Protein AF-E3C7N5-F1 (afdb_monomer_lite)

Sequence (117 aa):
MTIDYQRTLLQVLIILIFIGVKYLCGRFMQRKKHVTLWWALTAVLFWLLAGWNFGLYWIAYPVAVWMVLALALIVIQLVHNHEFLYRRYWPPFWRGSAWLAIISFGASIFAGSLPLV

Organism: NCBI:txid908339

Structure (mmCIF, N/CA/C/O backbone):
data_AF-E3C7N5-F1
#
_entry.id   AF-E3C7N5-F1
#
loop_
_atom_site.group_PDB
_atom_site.id
_atom_site.type_symbol
_atom_site.label_atom_id
_atom_site.label_alt_id
_atom_site.label_comp_id
_atom_site.label_asym_id
_atom_site.label_entity_id
_atom_site.label_seq_id
_atom_site.pdbx_PDB_ins_code
_atom_site.Cartn_x
_atom_site.Cartn_y
_atom_site.Cartn_z
_atom_site.occupancy
_atom_site.B_iso_or_equiv
_atom_site.auth_seq_id
_atom_site.auth_comp_id
_atom_site.auth_asym_id
_atom_site.auth_atom_id
_atom_site.pdbx_PDB_model_num
ATOM 1 N N . MET A 1 1 ? 15.230 -2.581 -22.379 1.00 45.25 1 MET A N 1
ATOM 2 C CA . MET A 1 1 ? 14.759 -3.059 -21.063 1.00 45.25 1 MET A CA 1
ATOM 3 C C . MET A 1 1 ? 15.806 -2.656 -20.033 1.00 45.25 1 MET A C 1
ATOM 5 O O . MET A 1 1 ? 16.716 -3.415 -19.742 1.00 45.25 1 MET A O 1
ATOM 9 N N . THR A 1 2 ? 15.778 -1.406 -19.587 1.00 49.22 2 THR A N 1
ATOM 10 C CA . THR A 1 2 ? 16.737 -0.891 -18.603 1.00 49.22 2 THR A CA 1
ATOM 11 C C . THR A 1 2 ? 15.946 -0.608 -17.347 1.00 49.22 2 THR A C 1
ATOM 13 O O . THR A 1 2 ? 15.133 0.314 -17.330 1.00 49.22 2 THR A O 1
ATOM 16 N N . ILE A 1 3 ? 16.134 -1.438 -16.319 1.00 58.12 3 ILE A N 1
ATOM 17 C CA . ILE A 1 3 ? 15.750 -1.052 -14.962 1.00 58.12 3 ILE A CA 1
ATOM 18 C C . ILE A 1 3 ? 16.440 0.285 -14.726 1.00 58.12 3 ILE A C 1
ATOM 20 O O . ILE A 1 3 ? 17.661 0.383 -14.851 1.00 58.12 3 ILE A O 1
ATOM 24 N N . ASP A 1 4 ? 15.654 1.327 -14.489 1.00 71.31 4 ASP A N 1
ATOM 25 C CA . ASP A 1 4 ? 16.194 2.659 -14.287 1.00 71.31 4 ASP A CA 1
ATOM 26 C C . ASP A 1 4 ? 16.797 2.712 -12.879 1.00 71.31 4 ASP A C 1
ATOM 28 O O . ASP A 1 4 ? 16.136 3.045 -11.893 1.00 71.31 4 ASP A O 1
ATOM 32 N N . TYR A 1 5 ? 18.048 2.256 -12.771 1.00 74.56 5 TYR A N 1
ATOM 33 C CA . TYR A 1 5 ? 18.738 2.043 -11.500 1.00 74.56 5 TYR A CA 1
ATOM 34 C C . TYR A 1 5 ? 18.778 3.311 -10.647 1.00 74.56 5 TYR A C 1
ATOM 36 O O . TYR A 1 5 ? 18.699 3.220 -9.423 1.00 74.56 5 TYR A O 1
ATOM 44 N N . GLN A 1 6 ? 18.840 4.488 -11.280 1.00 79.06 6 GLN A N 1
ATOM 45 C CA . GLN A 1 6 ? 18.780 5.779 -10.594 1.00 79.06 6 GLN A CA 1
ATOM 46 C C . GLN A 1 6 ? 17.448 5.955 -9.865 1.00 79.06 6 GLN A C 1
ATOM 48 O O . GLN A 1 6 ? 17.404 6.339 -8.696 1.00 79.06 6 GLN A O 1
ATOM 53 N N . ARG A 1 7 ? 16.353 5.607 -10.537 1.00 77.25 7 ARG A N 1
ATOM 54 C CA . ARG A 1 7 ? 15.001 5.709 -10.003 1.00 77.25 7 ARG A CA 1
ATOM 55 C C . ARG A 1 7 ? 14.7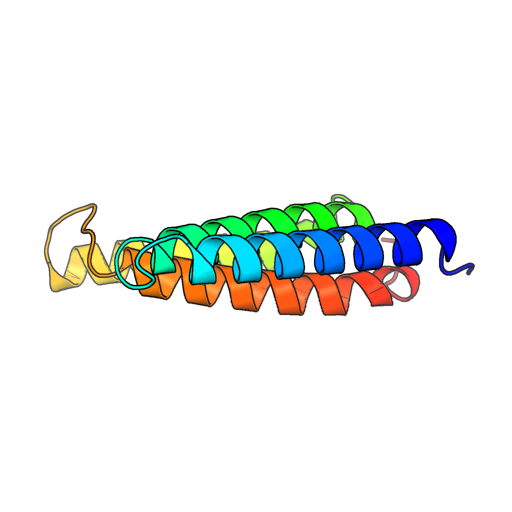47 4.706 -8.886 1.00 77.25 7 ARG A C 1
ATOM 57 O O . ARG A 1 7 ? 14.208 5.084 -7.849 1.00 77.25 7 ARG A O 1
ATOM 64 N N . THR A 1 8 ? 15.173 3.454 -9.052 1.00 79.62 8 THR A N 1
ATOM 65 C CA . THR A 1 8 ? 15.053 2.435 -7.999 1.00 79.62 8 THR A CA 1
ATOM 66 C C . THR A 1 8 ? 15.884 2.807 -6.769 1.00 79.62 8 THR A C 1
ATOM 68 O O . THR A 1 8 ? 15.383 2.711 -5.650 1.00 79.62 8 THR A O 1
ATOM 71 N N . LEU A 1 9 ? 17.111 3.312 -6.952 1.00 84.44 9 LEU A N 1
ATOM 72 C CA . LEU A 1 9 ? 17.942 3.823 -5.854 1.00 84.44 9 LEU A CA 1
ATOM 73 C C . LEU A 1 9 ? 17.249 4.954 -5.092 1.00 84.44 9 LEU A C 1
ATOM 75 O O . LEU A 1 9 ? 17.231 4.946 -3.862 1.00 84.44 9 LEU A O 1
ATOM 79 N N . LEU A 1 10 ? 16.640 5.897 -5.809 1.00 86.12 10 LEU A N 1
ATOM 80 C CA . LEU A 1 10 ? 15.935 7.026 -5.209 1.00 86.12 10 LEU A CA 1
ATOM 81 C C . LEU A 1 10 ? 14.716 6.557 -4.396 1.00 86.12 10 LEU A C 1
ATOM 83 O O . LEU A 1 10 ? 14.512 7.014 -3.273 1.00 86.12 10 LEU A O 1
ATOM 87 N N . GLN A 1 11 ? 13.952 5.585 -4.901 1.00 85.12 11 GLN A N 1
ATOM 88 C CA . GLN A 1 11 ? 12.830 4.985 -4.166 1.00 85.12 11 GLN A CA 1
ATOM 89 C C . GLN A 1 11 ? 13.291 4.268 -2.892 1.00 85.12 11 GLN A C 1
ATOM 91 O O . GLN A 1 11 ? 12.684 4.445 -1.835 1.00 85.12 11 GLN A O 1
ATOM 96 N N . VAL A 1 12 ? 14.389 3.508 -2.961 1.00 86.00 12 VAL A N 1
ATOM 97 C CA . VAL A 1 12 ? 14.986 2.850 -1.787 1.00 86.00 12 VAL A CA 1
ATOM 98 C C . VAL A 1 12 ? 15.448 3.884 -0.760 1.00 86.00 12 VAL A C 1
ATOM 100 O O . VAL A 1 12 ? 15.187 3.718 0.433 1.00 86.00 12 VAL A O 1
ATOM 103 N N . LEU A 1 13 ? 16.067 4.980 -1.205 1.00 88.94 13 LEU A N 1
ATOM 104 C CA . LEU A 1 13 ? 16.495 6.072 -0.331 1.00 88.94 13 LEU A CA 1
ATOM 105 C C . LEU A 1 13 ? 15.301 6.731 0.379 1.00 88.94 13 LEU A C 1
ATOM 107 O O . LEU A 1 13 ? 15.345 6.928 1.592 1.00 88.94 13 LEU A O 1
ATOM 111 N N . ILE A 1 14 ? 14.207 7.007 -0.341 1.00 89.69 14 ILE A N 1
ATOM 112 C CA . ILE A 1 14 ? 12.964 7.543 0.240 1.00 89.69 14 ILE A CA 1
ATOM 113 C C . ILE A 1 14 ? 12.409 6.591 1.305 1.00 89.69 14 ILE A C 1
ATOM 115 O O . ILE A 1 14 ? 12.043 7.033 2.396 1.00 89.69 14 ILE A O 1
ATOM 119 N N . ILE A 1 15 ? 12.364 5.286 1.018 1.00 89.38 15 ILE A N 1
ATOM 120 C CA . ILE A 1 15 ? 11.876 4.275 1.965 1.00 89.38 15 ILE A CA 1
ATOM 121 C C . ILE A 1 15 ? 12.763 4.241 3.218 1.00 89.38 15 ILE A C 1
ATOM 123 O O . ILE A 1 15 ? 12.238 4.223 4.332 1.00 89.38 15 ILE A O 1
ATOM 127 N N . LEU A 1 16 ? 14.089 4.290 3.061 1.00 88.19 16 LEU A N 1
ATOM 128 C CA . LEU A 1 16 ? 15.038 4.336 4.178 1.00 88.19 16 LEU A CA 1
ATOM 129 C C . LEU A 1 16 ? 14.837 5.579 5.050 1.00 88.19 16 LEU A C 1
ATOM 131 O O . LEU A 1 16 ? 14.742 5.453 6.273 1.00 88.19 16 LEU A O 1
ATOM 135 N N . ILE A 1 17 ? 14.708 6.760 4.438 1.00 89.81 17 ILE A N 1
ATOM 136 C CA . ILE A 1 17 ? 14.431 8.012 5.155 1.00 89.81 17 ILE A CA 1
ATOM 137 C C . ILE A 1 17 ? 13.104 7.899 5.906 1.00 89.81 17 ILE A C 1
ATOM 139 O O . ILE A 1 17 ? 13.038 8.213 7.093 1.00 89.81 17 ILE A O 1
ATOM 143 N N . PHE A 1 18 ? 12.053 7.395 5.259 1.00 88.69 18 PHE A N 1
ATOM 144 C CA . PHE A 1 18 ? 10.740 7.245 5.878 1.00 88.69 18 PHE A CA 1
ATOM 145 C C . PHE A 1 18 ? 10.756 6.275 7.071 1.00 88.69 18 PHE A C 1
ATOM 147 O O . PHE A 1 18 ? 10.168 6.567 8.116 1.00 88.69 18 PHE A O 1
ATOM 154 N N . ILE A 1 19 ? 11.459 5.142 6.960 1.00 85.25 19 ILE A N 1
ATOM 155 C CA . ILE A 1 19 ? 11.656 4.199 8.072 1.00 85.25 19 ILE A CA 1
ATOM 156 C C . ILE A 1 19 ? 12.441 4.867 9.206 1.00 85.25 19 ILE A C 1
ATOM 158 O O . ILE A 1 19 ? 12.049 4.737 10.368 1.00 85.25 19 ILE A O 1
ATOM 162 N N . GLY A 1 20 ? 13.497 5.618 8.881 1.00 85.38 20 GLY A N 1
ATOM 163 C CA . GLY A 1 20 ? 14.282 6.385 9.846 1.00 85.38 20 GLY A CA 1
ATOM 164 C C . GLY A 1 20 ? 13.426 7.394 10.613 1.00 85.38 20 GLY A C 1
ATOM 165 O O . GLY A 1 20 ? 13.419 7.388 11.844 1.00 85.38 20 GLY A O 1
ATOM 166 N N . VAL A 1 21 ? 12.624 8.193 9.903 1.00 86.31 21 VAL A N 1
ATOM 167 C CA . VAL A 1 21 ? 11.681 9.159 10.491 1.00 86.31 21 VAL A CA 1
ATOM 168 C C . VAL A 1 21 ? 10.653 8.452 11.369 1.00 86.31 21 VAL A C 1
ATOM 170 O O . VAL A 1 21 ? 10.421 8.877 12.499 1.00 86.31 21 VAL A O 1
ATOM 173 N N . LYS A 1 22 ? 10.073 7.339 10.908 1.00 83.19 22 LYS A N 1
ATOM 174 C CA . LYS A 1 22 ? 9.128 6.539 11.700 1.00 83.19 22 LYS A CA 1
ATOM 175 C C . LYS A 1 22 ? 9.769 6.012 12.985 1.00 83.19 22 LYS A C 1
ATOM 177 O O . LYS A 1 22 ? 9.130 6.028 14.038 1.00 83.19 22 LYS A O 1
ATOM 182 N N . TYR A 1 23 ? 11.017 5.554 12.917 1.00 82.25 23 TYR A N 1
ATOM 183 C CA . TYR A 1 23 ? 11.759 5.053 14.071 1.00 82.25 23 TYR A CA 1
ATOM 184 C C . TYR A 1 23 ? 12.076 6.165 15.078 1.00 82.25 23 TYR A C 1
ATOM 186 O O . TYR A 1 23 ? 11.796 6.007 16.267 1.00 82.25 23 TYR A O 1
ATOM 194 N N . LEU A 1 24 ? 12.579 7.308 14.601 1.00 82.75 24 LEU A N 1
ATOM 195 C CA . LEU A 1 24 ? 12.833 8.509 15.402 1.00 82.75 24 LEU A CA 1
ATOM 196 C C . LEU A 1 24 ? 11.550 8.996 16.080 1.00 82.75 24 LEU A C 1
ATOM 198 O O . LEU A 1 24 ? 11.495 9.142 17.299 1.00 82.75 24 LEU A O 1
ATOM 202 N N . CYS A 1 25 ? 10.476 9.162 15.316 1.00 80.38 25 CYS A N 1
ATOM 203 C CA . CYS A 1 25 ? 9.201 9.635 15.837 1.00 80.38 25 CYS A CA 1
ATOM 204 C C . CYS A 1 25 ? 8.588 8.628 16.830 1.00 80.38 25 CYS A C 1
ATOM 206 O O . CYS A 1 25 ? 8.069 9.011 17.873 1.00 80.38 25 CYS A O 1
ATOM 208 N N . GLY A 1 26 ? 8.741 7.323 16.584 1.00 73.25 26 GLY A N 1
ATOM 209 C CA . GLY A 1 26 ? 8.343 6.266 17.516 1.00 73.25 26 GLY A CA 1
ATOM 210 C C . GLY A 1 26 ? 9.212 6.147 18.775 1.00 73.25 26 GLY A C 1
ATOM 211 O O . GLY A 1 26 ? 8.836 5.390 19.672 1.00 73.25 26 GLY A O 1
ATOM 212 N N . ARG A 1 27 ? 10.358 6.838 18.837 1.00 74.19 27 ARG A N 1
ATOM 213 C CA . ARG A 1 27 ? 11.221 6.953 20.022 1.00 74.19 27 ARG A CA 1
ATOM 214 C C . ARG A 1 27 ? 10.860 8.174 20.870 1.00 74.19 27 ARG A C 1
ATOM 216 O O . ARG A 1 27 ? 10.893 8.073 22.090 1.00 74.19 27 ARG A O 1
ATOM 223 N N . PHE A 1 28 ? 10.495 9.291 20.240 1.00 69.75 28 PHE A N 1
ATOM 224 C CA . PHE A 1 28 ? 10.168 10.548 20.930 1.00 69.75 28 PHE A CA 1
ATOM 225 C C . PHE A 1 28 ? 8.680 10.714 21.269 1.00 69.75 28 PHE A C 1
ATOM 227 O O . PHE A 1 28 ? 8.336 11.444 22.194 1.00 69.75 28 PHE A O 1
ATOM 234 N N . MET A 1 29 ? 7.786 10.036 20.551 1.00 62.44 29 MET A N 1
ATOM 235 C CA . MET A 1 29 ? 6.340 10.231 20.653 1.00 62.44 29 MET A CA 1
ATOM 236 C C . MET A 1 29 ? 5.674 8.957 21.179 1.00 62.44 29 MET A C 1
ATOM 238 O O . MET A 1 29 ? 6.016 7.847 20.766 1.00 62.44 29 MET A O 1
ATOM 242 N N . GLN A 1 30 ? 4.714 9.090 22.103 1.00 61.25 30 GLN A N 1
ATOM 243 C CA . GLN A 1 30 ? 4.036 7.937 22.703 1.00 61.25 30 GLN A CA 1
ATOM 244 C C . GLN A 1 30 ? 3.375 7.058 21.624 1.00 61.25 30 GLN A C 1
ATOM 246 O O . GLN A 1 30 ? 2.327 7.394 21.067 1.00 61.25 30 GLN A O 1
ATOM 251 N N . ARG A 1 31 ? 3.989 5.893 21.359 1.00 58.50 31 ARG A N 1
ATOM 252 C CA . ARG A 1 31 ? 3.681 4.963 20.253 1.00 58.50 31 ARG A CA 1
ATOM 253 C C . ARG A 1 31 ? 2.204 4.603 20.084 1.00 58.50 31 ARG A C 1
ATOM 255 O O . ARG A 1 31 ? 1.803 4.255 18.980 1.00 58.50 31 ARG A O 1
ATOM 262 N N . LYS A 1 32 ? 1.393 4.652 21.144 1.00 58.19 32 LYS A N 1
ATOM 263 C CA . LYS A 1 32 ? 0.030 4.096 21.142 1.00 58.19 32 LYS A CA 1
ATOM 264 C C . LYS A 1 32 ? -1.027 4.990 20.480 1.00 58.19 32 LYS A C 1
ATOM 266 O O . LYS A 1 32 ? -2.000 4.452 19.965 1.00 58.19 32 LYS A O 1
ATOM 271 N N . LYS A 1 33 ? -0.857 6.319 20.442 1.00 60.12 33 LYS A N 1
ATOM 272 C CA . LYS A 1 33 ? -1.914 7.233 19.948 1.00 60.12 33 LYS A CA 1
ATOM 273 C C . LYS A 1 33 ? -1.967 7.397 18.424 1.00 60.12 33 LYS A C 1
ATOM 275 O O . LYS A 1 33 ? -3.025 7.721 17.898 1.00 60.12 33 LYS A O 1
ATOM 280 N N . HIS A 1 34 ? -0.870 7.136 17.710 1.00 67.12 34 HIS A N 1
ATOM 281 C CA . HIS A 1 34 ? -0.751 7.474 16.280 1.00 67.12 34 HIS A CA 1
ATOM 282 C C . HIS A 1 34 ? -0.507 6.274 15.356 1.00 67.12 34 HIS A C 1
ATOM 284 O O . HIS A 1 34 ? -0.170 6.459 14.190 1.00 67.12 34 HIS A O 1
ATOM 290 N N . VAL A 1 35 ? -0.693 5.038 15.833 1.00 73.31 35 VAL A N 1
ATOM 291 C CA . VAL A 1 35 ? -0.435 3.821 15.035 1.00 73.31 35 VAL A CA 1
ATOM 292 C C . VAL A 1 35 ? -1.215 3.832 13.715 1.00 73.31 35 VAL A C 1
ATOM 294 O O . VAL A 1 35 ? -0.643 3.559 12.665 1.00 73.31 35 VAL A O 1
ATOM 297 N N . THR A 1 36 ? -2.493 4.215 13.746 1.00 76.12 36 THR A N 1
ATOM 298 C CA . THR A 1 36 ? -3.338 4.315 12.544 1.00 76.12 36 THR A CA 1
ATOM 299 C C . THR A 1 36 ? -2.834 5.361 11.554 1.00 76.12 36 THR A C 1
ATOM 301 O O . THR A 1 36 ? -2.863 5.122 10.353 1.00 76.12 36 THR A O 1
ATOM 304 N N . LEU A 1 37 ? -2.324 6.495 12.048 1.00 79.19 37 LEU A N 1
ATOM 305 C CA . LEU A 1 37 ? -1.771 7.555 11.203 1.00 79.19 37 LEU A CA 1
ATOM 306 C C . LEU A 1 37 ? -0.522 7.063 10.460 1.00 79.19 37 LEU A C 1
ATOM 308 O O . LEU A 1 37 ? -0.371 7.313 9.271 1.00 79.19 37 LEU A O 1
ATOM 312 N N . TRP A 1 38 ? 0.339 6.293 11.131 1.00 81.88 38 TRP A N 1
ATOM 313 C CA . TRP A 1 38 ? 1.502 5.670 10.495 1.00 81.88 38 TRP A CA 1
ATOM 314 C C . TRP A 1 38 ? 1.119 4.632 9.438 1.00 81.88 38 TRP A C 1
ATOM 316 O O . TRP A 1 38 ? 1.797 4.525 8.416 1.00 81.88 38 TRP A O 1
ATOM 326 N N . TRP A 1 39 ? 0.038 3.878 9.657 1.00 81.69 39 TRP A N 1
ATOM 327 C CA . TRP A 1 39 ? -0.508 2.974 8.641 1.00 81.69 39 TRP A CA 1
ATOM 328 C C . TRP A 1 39 ? -1.081 3.737 7.441 1.00 81.69 39 TRP A C 1
ATOM 330 O O . TRP A 1 39 ? -0.841 3.352 6.303 1.00 81.69 39 TRP A O 1
ATOM 340 N N . ALA 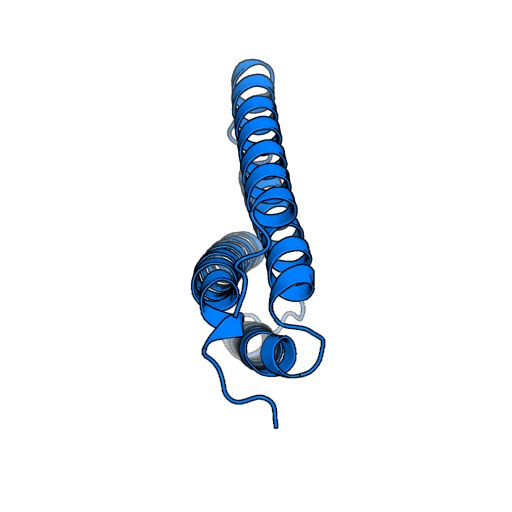A 1 40 ? -1.749 4.867 7.669 1.00 82.06 40 ALA A N 1
ATOM 341 C CA . ALA A 1 40 ? -2.222 5.717 6.582 1.00 82.06 40 ALA A CA 1
ATOM 342 C C . ALA A 1 40 ? -1.064 6.325 5.776 1.00 82.06 40 ALA A C 1
ATOM 344 O O . ALA A 1 40 ? -1.040 6.226 4.552 1.00 82.06 40 ALA A O 1
ATOM 345 N N . LEU A 1 41 ? -0.055 6.871 6.460 1.00 84.31 41 LEU A N 1
ATOM 346 C CA . LEU A 1 41 ? 1.137 7.441 5.827 1.00 84.31 41 LEU A CA 1
ATOM 347 C C . LEU A 1 41 ? 1.923 6.398 5.023 1.00 84.31 41 LEU A C 1
ATOM 349 O O . LEU A 1 41 ? 2.381 6.696 3.925 1.00 84.31 41 LEU A O 1
ATOM 353 N N . THR A 1 42 ? 2.053 5.172 5.543 1.00 84.56 42 THR A N 1
ATOM 354 C CA . THR A 1 42 ? 2.682 4.071 4.791 1.00 84.56 42 THR A CA 1
ATOM 355 C C . THR A 1 42 ? 1.883 3.711 3.545 1.00 84.56 42 THR A C 1
ATOM 357 O O . THR A 1 42 ? 2.480 3.596 2.481 1.00 84.56 42 THR A O 1
ATOM 360 N N . ALA A 1 43 ? 0.555 3.591 3.638 1.00 83.94 43 ALA A N 1
ATOM 361 C CA . ALA A 1 43 ? -0.279 3.328 2.469 1.00 83.94 43 ALA A CA 1
ATOM 362 C C . ALA A 1 43 ? -0.095 4.407 1.391 1.00 83.94 43 ALA A C 1
ATOM 364 O O . ALA A 1 43 ? 0.205 4.078 0.247 1.00 83.94 43 ALA A O 1
ATOM 365 N N . VAL A 1 44 ? -0.200 5.688 1.761 1.00 84.62 44 VAL A N 1
ATOM 366 C CA . VAL A 1 44 ? -0.075 6.817 0.822 1.00 84.62 44 VAL A CA 1
ATOM 367 C C . VAL A 1 44 ? 1.306 6.861 0.166 1.00 84.62 44 VAL A C 1
ATOM 369 O O . VAL A 1 44 ? 1.398 7.011 -1.051 1.00 84.62 44 VAL A O 1
ATOM 372 N N . LEU A 1 45 ? 2.382 6.692 0.941 1.00 86.88 45 LEU A N 1
ATOM 373 C CA . LEU A 1 45 ? 3.741 6.716 0.401 1.00 86.88 45 LEU A CA 1
ATOM 374 C C . LEU A 1 45 ? 3.958 5.610 -0.639 1.00 86.88 45 LEU A C 1
ATOM 376 O O . LEU A 1 45 ? 4.453 5.877 -1.732 1.00 86.88 45 LEU A O 1
ATOM 380 N N . PHE A 1 46 ? 3.579 4.374 -0.310 1.00 83.88 46 PHE A N 1
ATOM 381 C CA . PHE A 1 46 ? 3.765 3.238 -1.212 1.00 83.88 46 PHE A CA 1
ATOM 382 C C . PHE A 1 46 ? 2.873 3.336 -2.453 1.00 83.88 46 PHE A C 1
ATOM 384 O O . PHE A 1 46 ? 3.310 2.945 -3.531 1.00 83.88 46 PHE A O 1
ATOM 391 N N . TRP A 1 47 ? 1.682 3.928 -2.339 1.00 82.19 47 TRP A N 1
ATOM 392 C CA . TRP A 1 47 ? 0.829 4.244 -3.485 1.00 82.19 47 TRP A CA 1
ATOM 393 C C . TRP A 1 47 ? 1.486 5.214 -4.468 1.00 82.19 47 TRP A C 1
ATOM 395 O O . TRP A 1 47 ? 1.484 4.958 -5.671 1.00 82.19 47 TRP A O 1
ATOM 405 N N . LEU A 1 48 ? 2.091 6.293 -3.965 1.00 82.81 48 LEU A N 1
ATOM 406 C CA . LEU A 1 48 ? 2.810 7.259 -4.801 1.00 82.81 48 LEU A CA 1
ATOM 407 C C . LEU A 1 48 ? 4.012 6.613 -5.501 1.00 82.81 48 LEU A C 1
ATOM 409 O O . LEU A 1 48 ? 4.219 6.818 -6.696 1.00 82.81 48 LEU A O 1
ATOM 413 N N . LEU A 1 49 ? 4.776 5.793 -4.775 1.00 83.06 49 LEU A N 1
ATOM 414 C CA . LEU A 1 49 ? 5.931 5.082 -5.327 1.00 83.06 49 LEU A CA 1
ATOM 415 C C . LEU A 1 49 ? 5.513 4.046 -6.383 1.00 83.06 49 LEU A C 1
ATOM 417 O O . LEU A 1 49 ? 6.117 3.980 -7.454 1.00 83.06 49 LEU A O 1
ATOM 421 N N . ALA A 1 50 ? 4.455 3.274 -6.1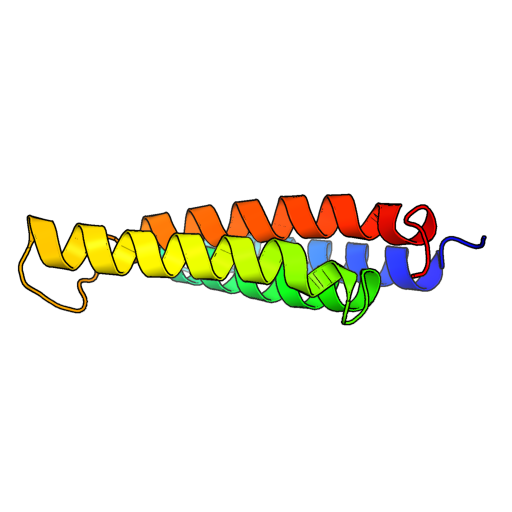13 1.00 79.31 50 ALA A N 1
ATOM 422 C CA . ALA A 1 50 ? 3.913 2.291 -7.047 1.00 79.31 50 ALA A CA 1
ATOM 423 C C . ALA A 1 50 ? 3.358 2.958 -8.311 1.00 79.31 50 ALA A C 1
ATOM 425 O O . ALA A 1 50 ? 3.604 2.476 -9.414 1.00 79.31 50 ALA A O 1
ATOM 426 N N . GLY A 1 51 ? 2.658 4.086 -8.163 1.00 76.75 51 GLY A N 1
ATOM 427 C CA . GLY A 1 51 ? 2.113 4.847 -9.286 1.00 76.75 51 GLY A CA 1
ATOM 428 C C . GLY A 1 51 ? 3.173 5.480 -10.161 1.00 76.75 51 GLY A C 1
ATOM 429 O O . GLY A 1 51 ? 3.008 5.535 -11.378 1.00 76.75 51 GLY A O 1
ATOM 430 N N . TRP A 1 52 ? 4.296 5.876 -9.561 1.00 77.25 52 TRP A N 1
ATOM 431 C CA . TRP A 1 52 ? 5.449 6.288 -10.337 1.00 77.25 52 TRP A CA 1
ATOM 432 C C . TRP A 1 52 ? 5.873 5.115 -11.243 1.00 77.25 52 TRP A C 1
ATOM 434 O O . TRP A 1 52 ? 5.938 5.289 -12.458 1.00 77.25 52 TRP A O 1
ATOM 444 N N . ASN A 1 53 ? 6.074 3.909 -10.708 1.00 72.94 53 ASN A N 1
ATOM 445 C CA . ASN A 1 53 ? 6.581 2.757 -11.470 1.00 72.94 53 ASN A CA 1
ATOM 446 C C . ASN A 1 53 ? 5.609 2.151 -12.500 1.00 72.94 53 ASN A C 1
ATOM 448 O O . ASN A 1 53 ? 6.031 1.860 -13.615 1.00 72.94 53 ASN A O 1
ATOM 452 N N . PHE A 1 54 ? 4.337 1.944 -12.149 1.00 68.81 54 PHE A N 1
ATOM 453 C CA . PHE A 1 54 ? 3.366 1.225 -12.990 1.00 68.81 54 PHE A CA 1
ATOM 454 C C . PHE A 1 54 ? 2.794 2.045 -14.157 1.00 68.81 54 PHE A C 1
ATOM 456 O O . PHE A 1 54 ? 2.232 1.471 -15.092 1.00 68.81 54 PHE A O 1
ATOM 463 N N . GLY A 1 55 ? 2.884 3.377 -14.097 1.00 65.06 55 GLY A N 1
ATOM 464 C CA . GLY A 1 55 ? 2.078 4.245 -14.956 1.00 65.06 55 GLY A CA 1
ATOM 465 C C . GLY A 1 55 ? 0.574 4.139 -14.648 1.00 65.06 55 GLY A C 1
ATOM 466 O O . GLY A 1 55 ? 0.132 3.328 -13.832 1.00 65.06 55 GLY A O 1
ATOM 467 N N . LEU A 1 56 ? -0.236 4.982 -15.298 1.00 64.69 56 LEU A N 1
ATOM 468 C CA . LEU A 1 56 ? -1.670 5.135 -14.992 1.00 64.69 56 LEU A CA 1
ATOM 469 C C . LEU A 1 56 ? -2.521 3.886 -15.287 1.00 64.69 56 LEU A C 1
ATOM 471 O O . LEU A 1 56 ? -3.575 3.716 -14.683 1.00 64.69 56 LEU A O 1
ATOM 475 N N . TYR A 1 57 ? -2.072 3.009 -16.187 1.00 67.69 57 TYR A N 1
ATOM 476 C CA . TYR A 1 57 ? -2.833 1.822 -16.579 1.00 67.69 57 TYR A CA 1
ATOM 477 C C . TYR A 1 57 ? -2.720 0.699 -15.542 1.00 67.69 57 TYR A C 1
ATOM 479 O O . TYR A 1 57 ? -3.717 0.250 -14.980 1.00 67.69 57 TYR A O 1
ATOM 487 N N . TRP A 1 58 ? -1.496 0.281 -15.214 1.00 71.00 58 TRP A N 1
ATOM 488 C CA . TRP A 1 58 ? -1.286 -0.843 -14.302 1.00 71.00 58 TRP A CA 1
ATOM 489 C C . TRP A 1 58 ? -1.579 -0.496 -12.840 1.00 71.00 58 TRP A C 1
ATOM 491 O O . TRP A 1 58 ? -1.944 -1.384 -12.071 1.00 71.00 58 TRP A O 1
ATOM 501 N N . ILE A 1 59 ? -1.512 0.787 -12.458 1.00 74.94 59 ILE A N 1
ATOM 502 C CA . ILE A 1 59 ? -1.939 1.233 -11.125 1.00 74.94 59 ILE A CA 1
ATOM 503 C C . ILE A 1 59 ? -3.462 1.120 -10.930 1.00 74.94 59 ILE A C 1
ATOM 505 O O . ILE A 1 59 ? -3.921 0.975 -9.798 1.00 74.94 59 ILE A O 1
ATOM 509 N N . ALA A 1 60 ? -4.257 1.130 -12.005 1.00 73.25 60 ALA A N 1
ATOM 510 C CA . ALA A 1 60 ? -5.714 1.071 -11.907 1.00 73.25 60 ALA A CA 1
ATOM 511 C C . ALA A 1 60 ? -6.206 -0.233 -11.254 1.00 73.25 60 ALA A C 1
ATOM 513 O O . ALA A 1 60 ? -7.168 -0.207 -10.489 1.00 73.25 60 ALA A O 1
ATOM 514 N N . TYR A 1 61 ? -5.517 -1.357 -11.481 1.00 77.81 61 TYR A N 1
ATOM 515 C CA . TYR A 1 61 ? -5.878 -2.655 -10.903 1.00 77.81 61 TYR A CA 1
ATOM 516 C C . TYR A 1 61 ? -5.823 -2.668 -9.372 1.00 77.81 61 TYR A C 1
ATOM 518 O O . TYR A 1 61 ? -6.852 -2.926 -8.743 1.00 77.81 61 TYR A O 1
ATOM 526 N N . PRO A 1 62 ? -4.684 -2.365 -8.722 1.00 79.75 62 PRO A N 1
ATOM 527 C CA . PRO A 1 62 ? -4.657 -2.335 -7.271 1.00 79.75 62 PRO A CA 1
ATOM 528 C C . PRO A 1 62 ? -5.567 -1.231 -6.707 1.00 79.75 62 PRO A C 1
ATOM 530 O O . PRO A 1 62 ? -6.081 -1.393 -5.601 1.00 79.75 62 PRO A O 1
ATOM 533 N N . VAL A 1 63 ? -5.800 -0.122 -7.435 1.00 80.19 63 VAL A N 1
ATOM 534 C CA . VAL A 1 63 ? -6.714 0.946 -6.981 1.00 80.19 63 VAL A CA 1
ATOM 535 C C . VAL A 1 63 ? -8.146 0.424 -6.968 1.00 80.19 63 VAL A C 1
ATOM 537 O O . VAL A 1 63 ? -8.863 0.646 -5.997 1.00 80.19 63 VAL A O 1
ATOM 540 N N . ALA A 1 64 ? -8.546 -0.337 -7.987 1.00 81.56 64 ALA A N 1
ATOM 541 C CA . ALA A 1 64 ? -9.846 -0.991 -8.026 1.00 81.56 64 ALA A CA 1
ATOM 542 C C . ALA A 1 64 ? -10.020 -1.962 -6.848 1.00 81.56 64 ALA A C 1
ATOM 544 O O . ALA A 1 64 ? -11.039 -1.910 -6.160 1.00 81.56 64 ALA A O 1
ATOM 545 N N . VAL A 1 65 ? -9.007 -2.784 -6.540 1.00 83.31 65 VAL A N 1
ATOM 546 C CA . VAL A 1 65 ? -9.047 -3.667 -5.357 1.00 83.31 65 VAL A CA 1
ATOM 547 C C . VAL A 1 65 ? -9.174 -2.846 -4.068 1.00 83.31 65 VAL A C 1
ATOM 549 O O . VAL A 1 65 ? -9.951 -3.197 -3.180 1.00 83.31 65 VAL A O 1
ATOM 552 N N . TRP A 1 66 ? -8.464 -1.722 -3.969 1.00 84.62 66 TRP A N 1
ATOM 553 C CA . TRP A 1 66 ? -8.553 -0.822 -2.820 1.00 84.62 66 TRP A CA 1
ATOM 554 C C . TRP A 1 66 ? -9.945 -0.189 -2.665 1.00 84.62 66 TRP A C 1
ATOM 556 O O . TRP A 1 66 ? -10.471 -0.141 -1.551 1.00 84.62 66 TRP A O 1
ATOM 566 N N . MET A 1 67 ? -10.585 0.215 -3.766 1.00 82.56 67 MET A N 1
ATOM 567 C CA . MET A 1 67 ? -11.961 0.726 -3.766 1.00 82.56 67 MET A CA 1
ATOM 568 C C . MET A 1 67 ? -12.977 -0.347 -3.363 1.00 82.56 67 MET A C 1
ATOM 570 O O . MET A 1 67 ? -13.877 -0.059 -2.578 1.00 82.56 67 MET A O 1
ATOM 574 N N . VAL A 1 68 ? -12.820 -1.590 -3.833 1.00 86.62 68 VAL A N 1
ATOM 575 C CA . VAL A 1 68 ? -13.686 -2.711 -3.427 1.00 86.62 68 VAL A CA 1
ATOM 576 C C . VAL A 1 68 ? -13.555 -2.982 -1.929 1.00 86.62 68 VAL A C 1
ATOM 578 O O . VAL A 1 68 ? -14.565 -3.163 -1.254 1.00 86.62 68 VAL A O 1
ATOM 581 N N . LEU A 1 69 ? -12.337 -2.946 -1.377 1.00 82.38 69 LEU A N 1
ATOM 582 C CA . LEU A 1 69 ? -12.126 -3.079 0.068 1.00 82.38 69 LEU A CA 1
ATOM 583 C C . LEU A 1 69 ? -12.783 -1.939 0.857 1.00 82.38 69 LEU A C 1
ATOM 585 O O . LEU A 1 69 ? -13.370 -2.189 1.910 1.00 82.38 69 LEU A O 1
ATOM 589 N N . ALA A 1 70 ? -12.713 -0.705 0.353 1.00 80.50 70 ALA A N 1
ATOM 590 C CA . ALA A 1 70 ? -13.379 0.440 0.967 1.00 80.50 70 ALA A CA 1
ATOM 591 C C . ALA A 1 70 ? -14.910 0.288 0.943 1.00 80.50 70 ALA A C 1
ATOM 593 O O . ALA A 1 70 ? -15.562 0.481 1.968 1.00 80.50 70 ALA A O 1
ATOM 594 N N . LEU A 1 71 ? -15.482 -0.131 -0.189 1.00 82.94 71 LEU A N 1
ATOM 595 C CA . LEU A 1 71 ? -16.915 -0.403 -0.329 1.00 82.94 71 LEU A CA 1
ATOM 596 C C . LEU A 1 71 ? -17.378 -1.542 0.581 1.00 82.94 71 LEU A C 1
ATOM 598 O O . LEU A 1 71 ? -18.385 -1.397 1.269 1.00 82.94 71 LEU A O 1
ATOM 602 N N . ALA A 1 72 ? -16.634 -2.648 0.641 1.00 83.31 72 ALA A N 1
ATOM 603 C CA . ALA A 1 72 ? -16.948 -3.770 1.523 1.00 83.31 72 ALA A CA 1
ATOM 604 C C . ALA A 1 72 ? -16.992 -3.332 2.993 1.00 83.31 72 ALA A C 1
ATOM 606 O O . ALA A 1 72 ? -17.889 -3.730 3.732 1.00 83.31 72 ALA A O 1
ATOM 607 N N . LEU A 1 73 ? -16.068 -2.463 3.410 1.00 79.88 73 LEU A N 1
ATOM 608 C CA . LEU A 1 73 ? -16.078 -1.875 4.747 1.00 79.88 73 LEU A CA 1
ATOM 609 C C . LEU A 1 73 ? -17.310 -1.011 5.003 1.00 79.88 73 LEU A C 1
ATOM 611 O O . LEU A 1 73 ? -17.926 -1.172 6.053 1.00 79.88 73 LEU A O 1
ATOM 615 N N . ILE A 1 74 ? -17.696 -0.160 4.050 1.00 77.25 74 ILE A N 1
ATOM 616 C CA . ILE A 1 74 ? -18.910 0.663 4.156 1.00 77.25 74 ILE A CA 1
ATOM 617 C C . ILE A 1 74 ? -20.149 -0.232 4.301 1.00 77.25 74 ILE A C 1
ATOM 619 O O . ILE A 1 74 ? -20.973 0.006 5.180 1.00 77.25 74 ILE A O 1
ATOM 623 N N . VAL A 1 75 ? -20.262 -1.297 3.500 1.00 81.50 75 VAL A N 1
ATOM 624 C CA . VAL A 1 75 ? -21.397 -2.236 3.555 1.00 81.50 75 VAL A CA 1
ATOM 625 C C . VAL A 1 75 ? -21.428 -3.002 4.876 1.00 81.50 75 VAL A C 1
ATOM 627 O O . VAL A 1 75 ? -22.472 -3.058 5.522 1.00 81.50 75 VAL A O 1
ATOM 630 N N . ILE A 1 76 ? -20.296 -3.556 5.322 1.00 78.62 76 ILE A N 1
ATOM 631 C CA . ILE A 1 76 ? -20.209 -4.258 6.612 1.00 78.62 76 ILE A CA 1
ATOM 632 C C . ILE A 1 76 ? -20.605 -3.316 7.752 1.00 78.62 76 ILE A C 1
ATOM 634 O O . ILE A 1 76 ? -21.354 -3.711 8.642 1.00 78.62 76 ILE A O 1
ATOM 638 N N . GLN A 1 77 ? -20.141 -2.066 7.720 1.00 73.38 77 GLN A N 1
ATOM 639 C CA . GLN A 1 77 ? -20.486 -1.066 8.729 1.00 73.38 77 GLN A CA 1
ATOM 640 C C . GLN A 1 77 ? -21.975 -0.717 8.718 1.00 73.38 77 GLN A C 1
ATOM 642 O O . GLN A 1 77 ? -22.590 -0.673 9.785 1.00 73.38 77 GLN A O 1
ATOM 647 N N . LEU A 1 78 ? -22.558 -0.534 7.534 1.00 77.56 78 LEU A N 1
ATOM 648 C CA . LEU A 1 78 ? -23.978 -0.243 7.370 1.00 77.56 78 LEU A CA 1
ATOM 649 C C . LEU A 1 78 ? -24.857 -1.376 7.921 1.00 77.56 78 LEU A C 1
ATOM 651 O O . LEU A 1 78 ? -25.861 -1.103 8.575 1.00 77.56 78 LEU A O 1
ATOM 655 N N . VAL A 1 79 ? -24.461 -2.632 7.691 1.00 79.31 79 VAL A N 1
ATOM 656 C CA . VAL A 1 79 ? -25.206 -3.823 8.129 1.00 79.31 79 VAL A CA 1
ATOM 657 C C . VAL A 1 79 ? -25.065 -4.079 9.630 1.00 79.31 79 VAL A C 1
ATOM 659 O O . VAL A 1 79 ? -26.039 -4.465 10.263 1.00 79.31 79 VAL A O 1
ATOM 662 N N . HIS A 1 80 ? -23.874 -3.897 10.212 1.00 75.19 80 HIS A N 1
ATOM 663 C CA . HIS A 1 80 ? -23.636 -4.252 11.619 1.00 75.19 80 HIS A CA 1
ATOM 664 C C . HIS A 1 80 ? -23.997 -3.141 12.610 1.00 75.19 80 HIS A C 1
ATOM 666 O O . HIS A 1 80 ? -24.458 -3.439 13.707 1.00 75.19 80 HIS A O 1
ATOM 672 N N . ASN A 1 81 ? -23.759 -1.876 12.249 1.00 70.62 81 ASN A N 1
ATOM 673 C CA . ASN A 1 81 ? -23.851 -0.755 13.188 1.00 70.62 81 ASN A CA 1
ATOM 674 C C . ASN A 1 81 ? -24.868 0.320 12.778 1.00 70.62 81 ASN A C 1
ATOM 676 O O . ASN A 1 81 ? -25.067 1.247 13.552 1.00 70.62 81 ASN A O 1
ATOM 680 N N . HIS A 1 82 ? -25.479 0.238 11.586 1.00 71.69 82 HIS A N 1
ATOM 681 C CA . HIS A 1 82 ? -26.390 1.259 11.033 1.00 71.69 82 HIS A CA 1
ATOM 682 C C . HIS A 1 82 ? -25.831 2.699 11.012 1.00 71.69 82 HIS A C 1
ATOM 684 O O . HIS A 1 82 ? -26.570 3.660 10.810 1.00 71.69 82 HIS A O 1
ATOM 690 N N . GLU A 1 83 ? -24.517 2.860 11.168 1.00 64.44 83 GLU A N 1
ATOM 691 C CA . GLU A 1 83 ? -23.827 4.146 11.218 1.00 64.44 83 GLU A CA 1
ATOM 692 C C . GLU A 1 83 ? -22.789 4.231 10.095 1.00 64.44 83 GLU A C 1
ATOM 694 O O . GLU A 1 83 ? -22.024 3.295 9.855 1.00 64.44 83 GLU A O 1
ATOM 699 N N . PHE A 1 84 ? -22.744 5.380 9.416 1.00 60.56 84 PHE A N 1
ATOM 700 C CA . PHE A 1 84 ? -21.984 5.550 8.173 1.00 60.56 84 PHE A CA 1
ATOM 701 C C . PHE A 1 84 ? -20.461 5.637 8.365 1.00 60.56 84 PHE A C 1
ATOM 703 O O .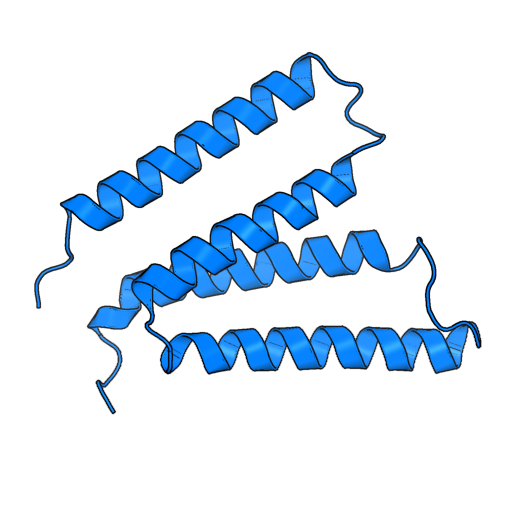 PHE A 1 84 ? -19.721 5.409 7.413 1.00 60.56 84 PHE A O 1
ATOM 710 N N . LEU A 1 85 ? -19.957 5.973 9.562 1.00 56.94 85 LEU A N 1
ATOM 711 C CA . LEU A 1 85 ? -18.513 6.115 9.778 1.00 56.94 85 LEU A CA 1
ATOM 712 C C . LEU A 1 85 ? -18.138 6.010 11.267 1.00 56.94 85 LEU A C 1
ATOM 714 O O . LEU A 1 85 ? -18.394 6.931 12.036 1.00 56.94 85 LEU A O 1
ATOM 718 N N . TYR A 1 86 ? -17.456 4.930 11.681 1.00 59.25 86 TYR A N 1
ATOM 719 C CA . TYR A 1 86 ? -16.860 4.858 13.026 1.00 59.25 86 TYR A CA 1
ATOM 720 C C . TYR A 1 86 ? -15.382 4.462 13.055 1.00 59.25 86 TYR A C 1
ATOM 722 O O . TYR A 1 86 ? -14.913 3.544 12.376 1.00 59.25 86 TYR A O 1
ATOM 730 N N . ARG A 1 87 ? -14.685 5.125 13.987 1.00 62.31 87 ARG A N 1
ATOM 731 C CA . ARG A 1 87 ? -13.274 5.023 14.410 1.00 62.31 87 ARG A CA 1
ATOM 732 C C . ARG A 1 87 ? -12.711 3.603 14.578 1.00 62.31 87 ARG A C 1
ATOM 734 O O . ARG A 1 87 ? -11.494 3.456 14.614 1.00 62.31 87 ARG A O 1
ATOM 741 N N . ARG A 1 88 ? -13.557 2.575 14.726 1.00 69.81 88 ARG A N 1
ATOM 742 C CA . ARG A 1 88 ? -13.155 1.193 15.054 1.00 69.81 88 ARG A CA 1
ATOM 743 C C . ARG A 1 88 ? -12.625 0.406 13.854 1.00 69.81 88 ARG A C 1
ATOM 745 O O . ARG A 1 88 ? -11.673 -0.350 14.017 1.00 69.81 88 ARG A O 1
ATOM 752 N N . TYR A 1 89 ? -13.197 0.603 12.666 1.00 71.12 89 TYR A N 1
ATOM 753 C CA . TYR A 1 89 ? -12.784 -0.110 11.446 1.00 71.12 89 TYR A CA 1
ATOM 754 C C . TYR A 1 89 ? -11.751 0.667 10.611 1.00 71.12 89 TYR A C 1
ATOM 756 O O . TYR A 1 89 ? -11.130 0.117 9.704 1.00 71.12 89 TYR A O 1
ATOM 764 N N . TRP A 1 90 ? -11.481 1.922 10.982 1.00 73.00 90 TRP A N 1
ATOM 765 C CA . TRP A 1 90 ? -10.462 2.764 10.352 1.00 73.00 90 TRP A CA 1
ATOM 766 C C . TRP A 1 90 ? -9.028 2.217 10.520 1.00 73.00 90 TRP A C 1
ATOM 768 O O . TRP A 1 90 ? -8.307 2.124 9.527 1.00 73.00 90 TRP A O 1
ATOM 778 N N . PRO A 1 91 ? -8.583 1.782 11.721 1.00 77.25 91 PRO A N 1
ATOM 779 C CA . PRO A 1 91 ? -7.259 1.185 11.891 1.00 77.25 91 PRO A CA 1
ATOM 780 C C . PRO A 1 91 ? -6.998 -0.073 11.040 1.00 77.25 91 PRO A C 1
ATOM 782 O O . PRO A 1 91 ? -5.949 -0.116 10.391 1.00 77.25 91 PRO A O 1
ATOM 785 N N . PRO A 1 92 ? -7.890 -1.089 10.996 1.00 79.31 92 PRO A N 1
ATOM 786 C CA . PRO A 1 92 ? -7.670 -2.256 10.146 1.00 79.31 92 PRO A CA 1
ATOM 787 C C . PRO A 1 92 ? -7.748 -1.923 8.650 1.00 79.31 92 PRO A C 1
ATOM 789 O O . PRO A 1 92 ? -6.957 -2.482 7.894 1.00 79.31 92 PRO A O 1
ATOM 792 N N . PHE A 1 93 ? -8.595 -0.974 8.226 1.00 81.94 93 PHE A N 1
ATOM 793 C CA . PHE A 1 93 ? -8.629 -0.507 6.834 1.00 81.94 93 PHE A CA 1
ATOM 794 C C . PHE A 1 93 ? -7.281 0.052 6.377 1.00 81.94 93 PHE A C 1
ATOM 796 O O . PHE A 1 93 ? -6.741 -0.391 5.364 1.00 81.94 93 PHE A O 1
ATOM 803 N N . TRP A 1 94 ? -6.695 0.984 7.135 1.00 81.56 94 TRP A N 1
ATOM 804 C CA . TRP A 1 94 ? -5.397 1.566 6.780 1.00 81.56 94 TRP A CA 1
ATOM 805 C C . TRP A 1 94 ? -4.268 0.5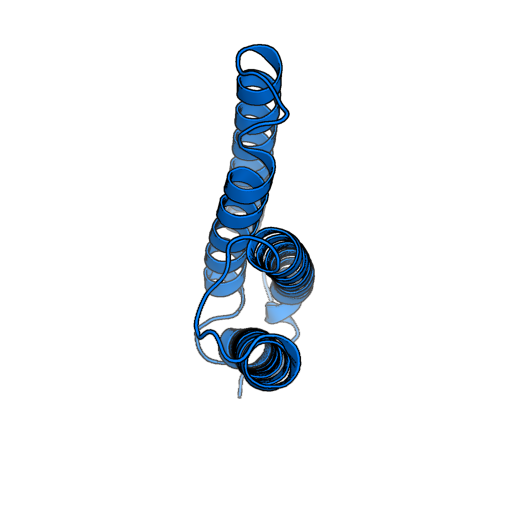46 6.827 1.00 81.56 94 TRP A C 1
ATOM 807 O O . TRP A 1 94 ? -3.357 0.602 6.007 1.00 81.56 94 TRP A O 1
ATOM 817 N N . ARG A 1 95 ? -4.340 -0.422 7.746 1.00 82.50 95 ARG A N 1
ATOM 818 C CA . ARG A 1 95 ? -3.378 -1.524 7.796 1.00 82.50 95 ARG A CA 1
ATOM 819 C C . ARG A 1 95 ? -3.476 -2.418 6.558 1.00 82.50 95 ARG A C 1
ATOM 821 O O . ARG A 1 95 ? -2.446 -2.750 5.983 1.00 82.50 95 ARG A O 1
ATOM 828 N N . GLY A 1 96 ? -4.688 -2.774 6.128 1.00 83.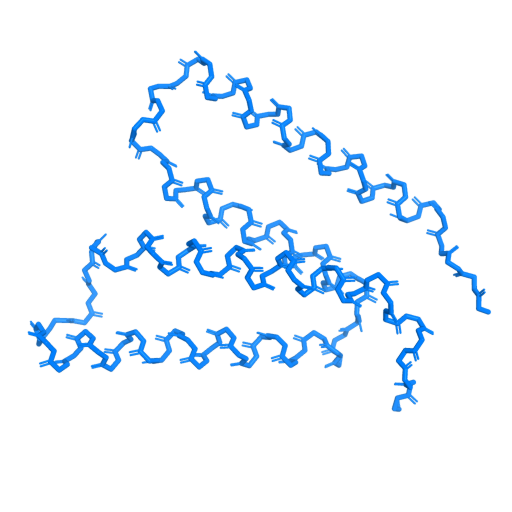25 96 GLY A N 1
ATOM 829 C CA . GLY A 1 96 ? -4.918 -3.526 4.890 1.00 83.25 96 GLY A CA 1
ATOM 830 C C . GLY A 1 96 ? -4.494 -2.741 3.647 1.00 83.25 96 GLY A C 1
ATOM 831 O O . GLY A 1 96 ? -3.796 -3.271 2.790 1.00 83.25 96 GLY A O 1
ATOM 832 N N . SER A 1 97 ? -4.822 -1.449 3.605 1.00 82.94 97 SER A N 1
ATOM 833 C CA . SER A 1 97 ? -4.429 -0.528 2.532 1.00 82.94 97 SER A CA 1
ATOM 834 C C . SER A 1 97 ? -2.912 -0.416 2.401 1.00 82.94 97 SER A C 1
ATOM 836 O O . SER A 1 97 ? -2.389 -0.427 1.293 1.00 82.94 97 SER A O 1
ATOM 838 N N . ALA A 1 98 ? -2.193 -0.357 3.525 1.00 84.06 98 ALA A N 1
ATOM 839 C CA . ALA A 1 98 ? -0.736 -0.329 3.527 1.00 84.06 98 ALA A CA 1
ATOM 840 C C . ALA A 1 98 ? -0.135 -1.631 2.990 1.00 84.06 98 ALA A C 1
ATOM 842 O O . ALA A 1 98 ? 0.781 -1.580 2.177 1.00 84.06 98 ALA A O 1
ATOM 843 N N . TRP A 1 99 ? -0.662 -2.792 3.391 1.00 83.81 99 TRP A N 1
ATOM 844 C CA . TRP A 1 99 ? -0.224 -4.077 2.839 1.00 83.81 99 TRP A CA 1
ATOM 845 C C . TRP A 1 99 ? -0.455 -4.168 1.336 1.00 83.81 99 TRP A C 1
ATOM 847 O O . TRP A 1 99 ? 0.449 -4.555 0.600 1.00 83.81 99 TRP A O 1
ATOM 857 N N . LEU A 1 100 ? -1.635 -3.758 0.879 1.00 84.44 100 LEU A N 1
ATOM 858 C CA . LEU A 1 100 ? -1.975 -3.754 -0.537 1.00 84.44 100 LEU A CA 1
ATOM 859 C C . LEU A 1 100 ? -1.054 -2.814 -1.322 1.00 84.44 100 LEU A C 1
ATOM 861 O O . LEU A 1 100 ? -0.547 -3.202 -2.372 1.00 84.44 100 LEU A O 1
ATOM 865 N N . ALA A 1 101 ? -0.753 -1.630 -0.783 1.00 84.12 101 ALA A N 1
ATOM 866 C CA . ALA A 1 101 ? 0.191 -0.688 -1.379 1.00 84.12 101 ALA A CA 1
ATOM 867 C C . ALA A 1 101 ? 1.625 -1.248 -1.434 1.00 84.12 101 ALA A C 1
ATOM 869 O O . ALA A 1 101 ? 2.302 -1.080 -2.443 1.00 84.12 101 ALA A O 1
ATOM 870 N N . ILE A 1 102 ? 2.083 -1.961 -0.398 1.00 84.00 102 ILE A N 1
ATOM 871 C CA . ILE A 1 102 ? 3.403 -2.619 -0.379 1.00 84.00 102 ILE A CA 1
ATOM 872 C C . ILE A 1 102 ? 3.483 -3.723 -1.438 1.00 84.00 102 ILE A C 1
ATOM 874 O O . ILE A 1 102 ? 4.456 -3.777 -2.188 1.00 84.00 102 ILE A O 1
ATOM 878 N N . ILE A 1 103 ? 2.465 -4.583 -1.526 1.00 84.75 103 ILE A N 1
ATOM 879 C CA . ILE A 1 103 ? 2.400 -5.653 -2.534 1.00 84.75 103 ILE A CA 1
ATOM 880 C C . ILE A 1 103 ? 2.379 -5.046 -3.937 1.00 84.75 103 ILE A C 1
ATOM 882 O O . ILE A 1 103 ? 3.131 -5.475 -4.809 1.00 84.75 103 ILE A O 1
ATOM 886 N N . SER A 1 104 ? 1.569 -4.006 -4.132 1.00 82.50 104 SER A N 1
ATOM 887 C CA . SER A 1 104 ? 1.475 -3.284 -5.402 1.00 82.50 104 SER A CA 1
ATOM 888 C C . SER A 1 104 ? 2.802 -2.632 -5.765 1.00 82.50 104 SER A C 1
ATOM 890 O O . SER A 1 104 ? 3.244 -2.742 -6.898 1.00 82.50 104 SER A O 1
ATOM 892 N N . PHE A 1 105 ? 3.503 -2.022 -4.812 1.00 81.19 105 PHE A N 1
ATOM 893 C CA . PHE A 1 105 ? 4.843 -1.499 -5.051 1.00 81.19 105 PHE A CA 1
ATOM 894 C C . PHE A 1 105 ? 5.830 -2.606 -5.441 1.00 81.19 105 PHE A C 1
ATOM 896 O O . PHE A 1 105 ? 6.567 -2.439 -6.409 1.00 81.19 105 PHE A O 1
ATOM 903 N N . GLY A 1 106 ? 5.811 -3.753 -4.758 1.00 79.69 106 GLY A N 1
ATOM 904 C CA . GLY A 1 106 ? 6.634 -4.908 -5.126 1.00 79.69 106 GLY A CA 1
ATOM 905 C C . GLY A 1 106 ? 6.362 -5.376 -6.557 1.00 79.69 106 GLY A C 1
ATOM 906 O O . GLY A 1 106 ? 7.293 -5.541 -7.339 1.00 79.69 106 GLY A O 1
ATOM 907 N N . ALA A 1 107 ? 5.089 -5.493 -6.934 1.00 78.12 107 ALA A N 1
ATOM 908 C CA . ALA A 1 107 ? 4.689 -5.803 -8.303 1.00 78.12 107 ALA A CA 1
ATOM 909 C C . ALA A 1 107 ? 5.104 -4.699 -9.299 1.00 78.12 107 ALA A C 1
ATOM 911 O O . ALA A 1 107 ? 5.495 -5.005 -10.423 1.00 78.12 107 ALA A O 1
ATOM 912 N N . SER A 1 108 ? 5.104 -3.429 -8.876 1.00 76.50 108 SER A N 1
ATOM 913 C CA . SER A 1 108 ? 5.492 -2.282 -9.710 1.00 76.50 108 SER A CA 1
ATOM 914 C C . SER A 1 108 ? 6.963 -2.307 -10.119 1.00 76.50 108 SER A C 1
ATOM 916 O O . SER A 1 108 ? 7.317 -1.792 -11.174 1.00 76.50 108 SER A O 1
ATOM 918 N N . ILE A 1 109 ? 7.828 -2.951 -9.331 1.00 74.25 109 ILE A N 1
ATOM 919 C CA . ILE A 1 109 ? 9.246 -3.132 -9.679 1.00 74.25 109 ILE A CA 1
ATOM 920 C C . ILE A 1 109 ? 9.381 -4.034 -10.917 1.00 74.25 109 ILE A C 1
ATOM 922 O O . ILE A 1 109 ? 10.268 -3.829 -11.742 1.00 74.25 109 ILE A O 1
ATOM 926 N N . PHE A 1 110 ? 8.458 -4.983 -11.090 1.00 72.75 110 PHE A N 1
ATOM 927 C CA . PHE A 1 110 ? 8.386 -5.866 -12.254 1.00 72.75 110 PHE A CA 1
ATOM 928 C C . PHE A 1 110 ? 7.501 -5.308 -13.378 1.00 72.75 110 PHE A C 1
ATOM 930 O O . PHE A 1 110 ? 7.297 -5.986 -14.384 1.00 72.75 110 PHE A O 1
ATOM 937 N N . ALA A 1 111 ? 7.008 -4.067 -13.254 1.00 66.88 111 ALA A N 1
ATOM 938 C CA . ALA A 1 111 ? 6.154 -3.433 -14.259 1.00 66.88 111 ALA A CA 1
ATOM 939 C C . ALA A 1 111 ? 6.806 -3.343 -15.643 1.00 66.88 111 ALA A C 1
ATOM 941 O O . ALA A 1 111 ? 6.110 -3.395 -16.648 1.00 66.88 111 ALA A O 1
ATOM 942 N N . GLY A 1 112 ? 8.139 -3.273 -15.713 1.00 60.72 112 GLY A N 1
ATOM 943 C CA . GLY A 1 112 ? 8.870 -3.292 -16.984 1.00 60.72 112 GLY A CA 1
ATOM 944 C C . GLY A 1 112 ? 8.775 -4.614 -17.759 1.00 60.72 112 GLY A C 1
ATOM 945 O O . GLY A 1 112 ? 9.119 -4.638 -18.937 1.00 60.72 112 GLY A O 1
ATOM 946 N N . SER A 1 113 ? 8.323 -5.696 -17.116 1.00 60.72 113 SER A N 1
ATOM 947 C CA . SER A 1 113 ? 8.067 -7.003 -17.738 1.00 60.72 113 SER A CA 1
ATOM 948 C C . SER A 1 113 ? 6.589 -7.230 -18.058 1.00 60.72 113 SER A C 1
ATOM 950 O O . SER A 1 113 ? 6.245 -8.254 -18.648 1.00 60.72 113 SER A O 1
ATOM 952 N N . LEU A 1 114 ? 5.708 -6.316 -17.647 1.00 61.25 114 LEU A N 1
ATOM 953 C CA . LEU A 1 114 ? 4.300 -6.384 -18.006 1.00 61.25 114 LEU A CA 1
ATOM 954 C C . LEU A 1 114 ? 4.131 -5.906 -19.448 1.00 61.25 114 LEU A C 1
ATOM 956 O O . LEU A 1 114 ? 4.824 -4.974 -19.866 1.00 61.25 114 LEU A O 1
ATOM 960 N N . PRO A 1 115 ? 3.228 -6.532 -20.219 1.00 60.34 115 PRO A N 1
ATOM 961 C CA . PRO A 1 115 ? 2.956 -6.080 -21.569 1.00 60.34 115 PRO A CA 1
ATOM 962 C C . PRO A 1 115 ? 2.530 -4.609 -21.527 1.00 60.34 115 PRO A C 1
ATOM 964 O O . PRO A 1 115 ? 1.632 -4.221 -20.777 1.00 60.34 115 PRO A O 1
ATOM 967 N N . LEU A 1 116 ? 3.211 -3.783 -22.320 1.00 59.88 116 LEU A N 1
ATOM 968 C CA . LEU A 1 116 ? 2.684 -2.485 -22.715 1.00 59.88 116 LEU A CA 1
ATOM 969 C C . LEU A 1 116 ? 1.448 -2.800 -23.554 1.00 59.88 116 LEU A C 1
ATOM 971 O O . LEU A 1 116 ? 1.586 -3.328 -24.656 1.00 59.88 116 LEU A O 1
ATOM 975 N N . VAL A 1 117 ? 0.263 -2.599 -22.978 1.00 55.16 117 VAL A N 1
ATOM 976 C CA . VAL A 1 117 ? -0.968 -2.551 -23.772 1.00 55.16 117 VAL A CA 1
ATOM 977 C C . VAL A 1 117 ? -0.863 -1.369 -24.725 1.00 55.16 117 VAL A C 1
ATOM 979 O O . VAL A 1 117 ? -0.447 -0.287 -24.246 1.00 55.16 117 VAL A O 1
#

Foldseek 3Di:
DDLPVVLVVVLVVVVVVLVVVVVVCVVVDPVPPCLLVNLQVLLVSLLVLLCVQQPPPLSVVLVVVLVVLVVVVQVVCCVPPVDRDDPPCSSVSSNVSNVSSVVSSVVSSCSVVDDPD

Secondary structure (DSSP, 8-state):
----HHHHHHHHHHHHHHHHHHHHHHHHS-TTSSHHHHHHHHHHHHHHHHHHHHHHHHTHHHHHHHHHHHHHHHHHHHHHHS-S--TTTHHHHHHHHHHHHHHHHHHHHTGGGS---

Radius of gyration: 16.67 Å; chains: 1; bounding box: 45×18×46 Å

pLDDT: mean 76.2, std 9.58, range [45.25, 89.81]